Protein AF-A0A6M3IGW9-F1 (afdb_monomer_lite)

Organism: NCBI:txid1070528

Radius of gyration: 28.18 Å; chains: 1; bounding box: 93×29×45 Å

Structure (mmCIF, N/CA/C/O backbone):
data_AF-A0A6M3IGW9-F1
#
_entry.id   AF-A0A6M3IGW9-F1
#
loop_
_atom_site.group_PDB
_atom_site.id
_atom_site.type_symbol
_atom_site.label_atom_id
_atom_site.label_alt_id
_atom_site.label_comp_id
_atom_site.label_asym_id
_atom_site.label_entity_id
_atom_site.label_seq_id
_atom_site.pdbx_PDB_ins_code
_atom_site.Cartn_x
_atom_site.Cartn_y
_atom_site.Cartn_z
_atom_site.occupancy
_atom_site.B_iso_or_equiv
_atom_site.auth_seq_id
_atom_site.auth_comp_id
_atom_site.auth_asym_id
_atom_site.auth_atom_id
_atom_site.pdbx_PDB_model_num
ATOM 1 N N . MET A 1 1 ? 60.033 -10.097 -14.584 1.00 35.91 1 MET A N 1
ATOM 2 C CA . MET A 1 1 ? 59.670 -8.938 -15.423 1.00 35.91 1 MET A CA 1
ATOM 3 C C . MET A 1 1 ? 58.160 -8.929 -15.552 1.00 35.91 1 MET A C 1
ATOM 5 O O . MET A 1 1 ? 57.605 -9.663 -16.356 1.00 35.91 1 MET A O 1
ATOM 9 N N . SER A 1 2 ? 57.515 -8.208 -14.641 1.00 56.91 2 SER A N 1
ATOM 10 C CA . SER A 1 2 ? 56.092 -7.886 -14.703 1.00 56.91 2 SER A CA 1
ATOM 11 C C . SER A 1 2 ? 55.989 -6.598 -15.496 1.00 56.91 2 SER A C 1
ATOM 13 O O . SER A 1 2 ? 56.664 -5.658 -15.104 1.00 56.91 2 SER A O 1
ATOM 15 N N . GLU A 1 3 ? 55.211 -6.581 -16.579 1.00 50.94 3 GLU A N 1
ATOM 16 C CA . GLU A 1 3 ? 54.426 -5.417 -17.020 1.00 50.94 3 GLU A CA 1
ATOM 17 C C . GLU A 1 3 ? 53.831 -5.659 -18.409 1.00 50.94 3 GLU A C 1
ATOM 19 O O . GLU A 1 3 ? 54.498 -5.542 -19.437 1.00 50.94 3 GLU A O 1
ATOM 24 N N . ARG A 1 4 ? 52.531 -5.967 -18.422 1.00 44.16 4 ARG A N 1
ATOM 25 C CA . ARG A 1 4 ? 51.583 -5.445 -19.413 1.00 44.16 4 ARG A CA 1
ATOM 26 C C . ARG A 1 4 ? 50.155 -5.696 -18.924 1.00 44.16 4 ARG A C 1
ATOM 28 O O . ARG A 1 4 ? 49.576 -6.747 -19.159 1.00 44.16 4 ARG A O 1
ATOM 35 N N . LEU A 1 5 ? 49.589 -4.714 -18.227 1.00 49.12 5 LEU A N 1
ATOM 36 C CA . LEU A 1 5 ? 48.144 -4.597 -18.014 1.00 49.12 5 LEU A CA 1
ATOM 37 C C . LEU A 1 5 ? 47.672 -3.351 -18.762 1.00 49.12 5 LEU A C 1
ATOM 39 O O . LEU A 1 5 ? 47.386 -2.313 -18.172 1.00 49.12 5 LEU A O 1
ATOM 43 N N . THR A 1 6 ? 47.667 -3.425 -20.091 1.00 46.09 6 THR A N 1
ATOM 44 C CA . THR A 1 6 ? 47.169 -2.329 -20.923 1.00 46.09 6 THR A CA 1
ATOM 45 C C . THR A 1 6 ? 45.664 -2.465 -21.105 1.00 46.09 6 THR A C 1
ATOM 47 O O . THR A 1 6 ? 45.191 -3.319 -21.846 1.00 46.09 6 THR A O 1
ATOM 50 N N . CYS A 1 7 ? 44.917 -1.575 -20.456 1.00 55.62 7 CYS A N 1
ATOM 51 C CA . CYS A 1 7 ? 43.583 -1.168 -20.886 1.00 55.62 7 CYS A CA 1
ATOM 52 C C . CYS A 1 7 ? 43.766 -0.010 -21.882 1.00 55.62 7 CYS A C 1
ATOM 54 O O . CYS A 1 7 ? 43.751 1.147 -21.470 1.00 55.62 7 CYS A O 1
ATOM 56 N N . GLY A 1 8 ? 44.040 -0.320 -23.155 1.00 51.56 8 GLY A N 1
ATOM 57 C CA . GLY A 1 8 ? 44.177 0.691 -24.217 1.00 51.56 8 GLY A CA 1
ATOM 58 C C . GLY A 1 8 ? 42.816 1.186 -24.697 1.00 51.56 8 GLY A C 1
ATOM 59 O O . GLY A 1 8 ? 42.526 2.367 -24.637 1.00 51.56 8 GLY A O 1
ATOM 60 N N . GLU A 1 9 ? 41.950 0.248 -25.041 1.00 53.75 9 GLU A N 1
ATOM 61 C CA . GLU A 1 9 ? 40.563 0.390 -25.471 1.00 53.75 9 GLU A CA 1
ATOM 62 C C . GLU A 1 9 ? 40.024 -1.031 -25.242 1.00 53.75 9 GLU A C 1
ATOM 64 O O . GLU A 1 9 ? 40.519 -1.962 -25.873 1.00 53.75 9 GLU A O 1
ATOM 69 N N . CYS A 1 10 ? 39.152 -1.283 -24.253 1.00 52.19 10 CYS A N 1
ATOM 70 C CA . CYS A 1 10 ? 38.612 -2.640 -24.039 1.00 52.19 10 CYS A CA 1
ATOM 71 C C . CYS A 1 10 ? 37.738 -2.992 -25.267 1.00 52.19 10 CYS A C 1
ATOM 73 O O . CYS A 1 10 ? 36.551 -2.664 -25.279 1.00 52.19 10 CYS A O 1
ATOM 75 N N . HIS A 1 11 ? 38.336 -3.598 -26.302 1.00 47.09 11 HIS A N 1
ATOM 76 C CA . HIS A 1 11 ? 37.647 -4.187 -27.449 1.00 47.09 11 HIS A CA 1
ATOM 77 C C . HIS A 1 11 ? 36.570 -5.148 -26.934 1.00 47.09 11 HIS A C 1
ATOM 79 O O . HIS A 1 11 ? 36.808 -5.976 -26.057 1.00 47.09 11 HIS A O 1
ATOM 85 N N . ALA A 1 12 ? 35.357 -4.951 -27.433 1.00 48.09 12 ALA A N 1
ATOM 86 C CA . ALA A 1 12 ? 34.111 -5.463 -26.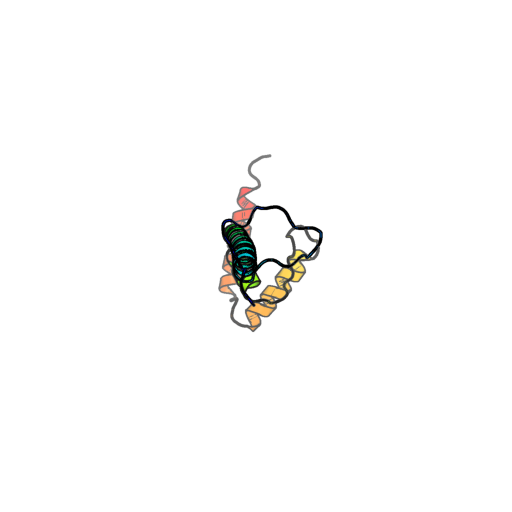888 1.00 48.09 12 ALA A CA 1
ATOM 87 C C . ALA A 1 12 ? 33.812 -6.927 -27.252 1.00 48.09 12 ALA A C 1
ATOM 89 O O . ALA A 1 12 ? 32.660 -7.263 -27.512 1.00 48.09 12 ALA A O 1
ATOM 90 N N . GLU A 1 13 ? 34.802 -7.812 -27.239 1.00 48.50 13 GLU A N 1
ATOM 91 C CA . GLU A 1 13 ? 34.556 -9.240 -27.437 1.00 48.50 13 GLU A CA 1
ATOM 92 C C . GLU A 1 13 ? 35.010 -9.994 -26.195 1.00 48.50 13 GLU A C 1
ATOM 94 O O . GLU A 1 13 ? 36.145 -9.868 -25.738 1.00 48.50 13 GLU A O 1
ATOM 99 N N . ARG A 1 14 ? 34.063 -10.715 -25.583 1.00 50.16 14 ARG A N 1
ATOM 100 C CA . ARG A 1 14 ? 34.353 -11.680 -24.524 1.00 50.16 14 ARG A CA 1
ATOM 101 C C . ARG A 1 14 ? 35.439 -12.607 -25.056 1.00 50.16 14 ARG A C 1
ATOM 103 O O . ARG A 1 14 ? 35.155 -13.431 -25.914 1.00 50.16 14 ARG A O 1
ATOM 110 N N . ASP A 1 15 ? 36.650 -12.485 -24.537 1.00 48.84 15 ASP A N 1
ATOM 111 C CA . ASP A 1 15 ? 37.676 -13.487 -24.771 1.00 48.84 15 ASP A CA 1
ATOM 112 C C . ASP A 1 15 ? 37.200 -14.783 -24.087 1.00 48.84 15 ASP A C 1
ATOM 114 O O . ASP A 1 15 ? 37.211 -14.897 -22.852 1.00 48.84 15 ASP A O 1
ATOM 118 N N . GLU A 1 16 ? 36.674 -15.719 -24.887 1.00 50.34 16 GLU A N 1
ATOM 119 C CA . 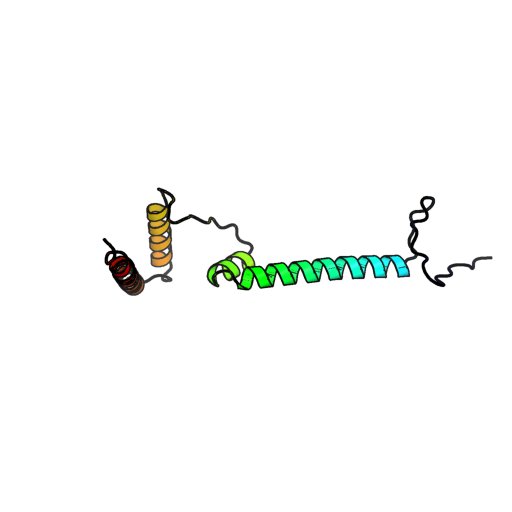GLU A 1 16 ? 36.101 -17.009 -24.463 1.00 50.34 16 GLU A CA 1
ATOM 120 C C . GLU A 1 16 ? 37.082 -17.844 -23.624 1.00 50.34 16 GLU A C 1
ATOM 122 O O . GLU A 1 16 ? 36.671 -18.752 -22.905 1.00 50.34 16 GLU A O 1
ATOM 127 N N . LEU A 1 17 ? 38.375 -17.511 -23.667 1.00 48.88 17 LEU A N 1
ATOM 128 C CA . LEU A 1 17 ? 39.447 -18.277 -23.046 1.00 48.88 17 LEU A CA 1
ATOM 129 C C . LEU A 1 17 ? 39.793 -17.883 -21.604 1.00 48.88 17 LEU A C 1
ATOM 131 O O . LEU A 1 17 ? 40.406 -18.694 -20.912 1.00 48.88 17 LEU A O 1
ATOM 135 N N . THR A 1 18 ? 39.426 -16.691 -21.108 1.00 55.28 18 THR A N 1
ATOM 136 C CA . THR A 1 18 ? 39.828 -16.280 -19.740 1.00 55.28 18 THR A CA 1
ATOM 137 C C . THR A 1 18 ? 38.740 -15.660 -18.870 1.00 55.28 18 THR A C 1
ATOM 139 O O . THR A 1 18 ? 38.912 -15.636 -17.651 1.00 55.28 18 THR A O 1
ATOM 142 N N . GLY A 1 19 ? 37.624 -15.169 -19.426 1.00 51.59 19 GLY A N 1
ATOM 143 C CA . GLY A 1 19 ? 36.490 -14.644 -18.641 1.00 51.59 19 GLY A CA 1
ATOM 144 C C . GLY A 1 19 ? 36.824 -13.513 -17.646 1.00 51.59 19 GLY A C 1
ATOM 145 O O . GLY A 1 19 ? 35.981 -13.119 -16.836 1.00 51.59 19 GLY A O 1
ATOM 146 N N . LEU A 1 20 ? 38.046 -12.975 -17.673 1.00 53.44 20 LEU A N 1
ATOM 147 C CA . LEU A 1 20 ? 38.575 -12.051 -16.677 1.00 53.44 20 LEU A CA 1
ATOM 148 C C . LEU A 1 20 ? 38.625 -10.640 -17.261 1.00 53.44 20 LEU A C 1
ATOM 150 O O . LEU A 1 20 ? 39.622 -10.196 -17.821 1.00 53.44 20 LEU A O 1
ATOM 154 N N . LEU A 1 21 ? 37.528 -9.902 -17.074 1.00 55.16 21 LEU A N 1
ATOM 155 C CA . LEU A 1 21 ? 37.522 -8.449 -17.240 1.00 55.16 21 LEU A CA 1
ATOM 156 C C . LEU A 1 21 ? 38.576 -7.827 -16.313 1.00 55.16 21 LEU A C 1
ATOM 158 O O . LEU A 1 21 ? 38.591 -8.122 -15.112 1.00 55.16 21 LEU A O 1
ATOM 162 N N . CYS A 1 22 ? 39.406 -6.919 -16.841 1.00 66.75 22 CYS A N 1
ATOM 163 C CA . CYS A 1 22 ? 40.292 -6.111 -16.001 1.00 66.75 22 CYS A CA 1
ATOM 164 C C . CYS A 1 22 ? 39.449 -5.356 -14.954 1.00 66.75 22 CYS A C 1
ATOM 166 O O . CYS A 1 22 ? 38.312 -4.968 -15.242 1.00 66.75 22 CYS A O 1
ATOM 168 N N . TYR A 1 23 ? 39.986 -5.137 -13.748 1.00 59.22 23 TYR A N 1
ATOM 169 C CA . TYR A 1 23 ? 39.258 -4.525 -12.622 1.00 59.22 23 TYR A CA 1
ATOM 170 C C . TYR A 1 23 ? 38.504 -3.244 -13.024 1.00 59.22 23 TYR A C 1
ATOM 172 O O . TYR A 1 23 ? 37.343 -3.062 -12.674 1.00 59.22 23 TYR A O 1
ATOM 180 N N . ARG A 1 24 ? 39.125 -2.409 -13.865 1.00 58.69 24 ARG A N 1
ATOM 181 C CA . ARG A 1 24 ? 38.563 -1.144 -14.355 1.00 58.69 24 ARG A CA 1
ATOM 182 C C . ARG A 1 24 ? 37.401 -1.334 -15.344 1.00 58.69 24 ARG A C 1
ATOM 184 O O . ARG A 1 24 ? 36.430 -0.586 -15.276 1.00 58.69 24 ARG A O 1
ATOM 191 N N . CYS A 1 25 ? 37.457 -2.345 -16.219 1.00 64.38 25 CYS A N 1
ATOM 192 C CA . CYS A 1 25 ? 36.339 -2.702 -17.099 1.00 64.38 25 CYS A CA 1
ATOM 193 C C . CYS A 1 25 ? 35.219 -3.386 -16.276 1.00 64.38 25 CYS A C 1
ATOM 195 O O . CYS A 1 25 ? 34.064 -2.999 -16.417 1.00 64.38 25 CYS A O 1
ATOM 197 N N . ARG A 1 26 ? 35.533 -4.266 -15.308 1.00 66.56 26 ARG A N 1
ATOM 198 C CA . ARG A 1 26 ? 34.548 -4.872 -14.382 1.00 66.56 26 ARG A CA 1
ATOM 199 C C . ARG A 1 26 ? 33.746 -3.831 -13.593 1.00 66.56 26 ARG A C 1
ATOM 201 O O . ARG A 1 26 ? 32.524 -3.921 -13.576 1.00 66.56 26 ARG A O 1
ATOM 208 N N . SER A 1 27 ? 34.400 -2.836 -12.994 1.00 67.19 27 SER A N 1
ATOM 209 C CA . SER A 1 27 ? 33.701 -1.770 -12.263 1.00 67.19 27 SER A CA 1
ATOM 210 C C . SER A 1 27 ? 32.766 -0.965 -13.166 1.00 67.19 27 SER A C 1
ATOM 212 O O . SER A 1 27 ? 31.661 -0.639 -12.752 1.00 67.19 27 SER A O 1
ATOM 214 N N . ARG A 1 28 ? 33.162 -0.708 -14.420 1.00 69.62 28 ARG A N 1
ATOM 215 C CA . ARG A 1 28 ? 32.323 0.000 -15.399 1.00 69.62 28 ARG A CA 1
ATOM 216 C C . ARG A 1 28 ? 31.095 -0.811 -15.821 1.00 69.62 28 ARG A C 1
ATOM 218 O O . ARG A 1 28 ? 30.021 -0.245 -15.991 1.00 69.62 28 ARG A O 1
ATOM 225 N N . TRP A 1 29 ? 31.247 -2.128 -15.980 1.00 68.50 29 TRP A N 1
ATOM 226 C CA . TRP A 1 29 ? 30.131 -3.041 -16.249 1.00 68.50 29 TRP A CA 1
ATOM 227 C C . TRP A 1 29 ? 29.159 -3.100 -15.066 1.00 68.50 29 TRP A C 1
ATOM 229 O O . TRP A 1 29 ? 27.960 -2.944 -15.267 1.00 68.50 29 TRP A O 1
ATOM 239 N N . GLN A 1 30 ? 29.676 -3.225 -13.841 1.00 74.44 30 GLN A N 1
ATOM 240 C CA . GLN A 1 30 ? 28.858 -3.207 -12.624 1.00 74.44 30 GLN A CA 1
ATOM 241 C C . GLN A 1 30 ? 28.128 -1.875 -12.436 1.00 74.44 30 GLN A C 1
ATOM 243 O O . GLN A 1 30 ? 26.967 -1.855 -12.048 1.00 74.44 30 GLN A O 1
ATOM 248 N N . GLU A 1 31 ? 28.784 -0.755 -12.731 1.00 79.75 31 GLU A N 1
ATOM 249 C CA . GLU A 1 31 ? 28.167 0.568 -12.660 1.00 79.75 31 GLU A CA 1
ATOM 250 C C . GLU A 1 31 ? 27.052 0.730 -13.701 1.00 79.75 31 GLU A C 1
ATOM 252 O O . GLU A 1 31 ? 25.987 1.253 -13.379 1.00 79.75 31 GLU A O 1
ATOM 257 N N . LYS A 1 32 ? 27.256 0.231 -14.927 1.00 78.31 32 LYS A N 1
ATOM 258 C CA . LYS A 1 32 ? 26.225 0.231 -15.971 1.00 78.31 32 LYS A CA 1
ATOM 259 C C . LYS A 1 32 ? 25.009 -0.605 -15.562 1.00 78.31 32 LYS A C 1
ATOM 261 O O . LYS A 1 32 ? 23.897 -0.094 -15.612 1.00 78.31 32 LYS A O 1
ATOM 266 N N . GLU A 1 33 ? 25.227 -1.830 -15.092 1.00 83.31 33 GLU A N 1
ATOM 267 C CA . GLU A 1 33 ? 24.168 -2.731 -14.615 1.00 83.31 33 GLU A CA 1
ATOM 268 C C . GLU A 1 33 ? 23.403 -2.125 -13.424 1.00 83.31 33 GLU A C 1
ATOM 270 O O . GLU A 1 33 ? 22.173 -2.109 -13.393 1.00 83.31 33 GLU A O 1
ATOM 275 N N . MET A 1 34 ? 24.119 -1.518 -12.473 1.00 78.25 34 MET A N 1
ATOM 276 C CA . MET A 1 34 ? 23.513 -0.808 -11.345 1.00 78.25 34 MET A CA 1
ATOM 277 C C . MET A 1 34 ? 22.705 0.420 -11.775 1.00 78.25 34 MET A C 1
ATOM 279 O O . MET A 1 34 ? 21.679 0.718 -11.163 1.00 78.25 34 MET A O 1
ATOM 283 N N . ASN A 1 35 ? 23.152 1.146 -12.798 1.00 88.06 35 ASN A N 1
ATOM 284 C CA . ASN A 1 35 ? 22.428 2.296 -13.332 1.00 88.06 35 ASN A CA 1
ATOM 285 C C . ASN A 1 35 ? 21.170 1.870 -14.099 1.00 88.06 35 ASN A C 1
ATOM 287 O O . ASN A 1 35 ? 20.138 2.520 -13.953 1.00 88.06 35 ASN A O 1
ATOM 291 N N . GLU A 1 36 ? 21.223 0.767 -14.848 1.00 90.00 36 GLU A N 1
ATOM 292 C CA . GLU A 1 36 ? 20.056 0.169 -15.507 1.00 90.00 36 GLU A CA 1
ATOM 293 C C . GLU A 1 36 ? 19.013 -0.283 -14.474 1.00 90.00 36 GLU A C 1
ATOM 295 O O . GLU A 1 36 ? 17.845 0.086 -14.577 1.00 90.00 36 GLU A O 1
ATOM 300 N N . LEU A 1 37 ? 19.442 -0.967 -13.408 1.00 87.50 37 LEU A N 1
ATOM 301 C CA . LEU A 1 37 ? 18.565 -1.347 -12.295 1.00 87.50 37 LEU A CA 1
ATOM 302 C C . LEU A 1 37 ? 17.954 -0.132 -11.584 1.00 87.50 37 LEU A C 1
ATOM 304 O O . LEU A 1 37 ? 16.777 -0.147 -11.228 1.00 87.50 37 LEU A O 1
ATOM 308 N N . ARG A 1 38 ? 18.729 0.940 -11.379 1.00 87.56 38 ARG A N 1
ATOM 309 C CA . ARG A 1 38 ? 18.214 2.193 -10.802 1.00 87.56 38 ARG A CA 1
ATOM 310 C C . ARG A 1 38 ? 17.171 2.842 -11.707 1.00 87.56 38 ARG A C 1
ATOM 312 O O . ARG A 1 38 ? 16.143 3.278 -11.201 1.00 87.56 38 ARG A O 1
ATOM 319 N N . ALA A 1 39 ? 17.416 2.889 -13.014 1.00 89.56 39 ALA A N 1
ATOM 320 C CA . ALA A 1 39 ? 16.472 3.440 -13.981 1.00 89.56 39 ALA A CA 1
ATOM 321 C C . ALA A 1 39 ? 15.164 2.635 -14.017 1.00 89.56 39 ALA A C 1
ATOM 323 O O . ALA A 1 39 ? 14.085 3.221 -14.031 1.00 89.56 39 ALA A O 1
ATOM 324 N N . GLU A 1 40 ? 15.255 1.306 -13.951 1.00 88.69 40 GLU A N 1
ATOM 325 C CA . GLU A 1 40 ? 14.093 0.420 -13.873 1.00 88.69 40 GLU A CA 1
ATOM 326 C C . GLU A 1 40 ? 13.279 0.659 -12.593 1.00 88.69 40 GLU A C 1
ATOM 328 O O . GLU A 1 40 ? 12.059 0.804 -12.648 1.00 88.69 40 GLU A O 1
ATOM 333 N N . ILE A 1 41 ? 13.948 0.782 -11.441 1.00 82.06 41 ILE A N 1
ATOM 334 C CA . ILE A 1 41 ? 13.297 1.109 -10.164 1.00 82.06 41 ILE A CA 1
ATOM 335 C C . ILE A 1 41 ? 12.578 2.459 -10.238 1.00 82.06 41 ILE A C 1
ATOM 337 O O . ILE A 1 41 ? 11.453 2.569 -9.754 1.00 82.06 41 ILE A O 1
ATOM 341 N N . GLU A 1 42 ? 13.197 3.485 -10.823 1.00 84.06 42 GLU A N 1
ATOM 342 C CA . GLU A 1 42 ? 12.557 4.797 -10.966 1.00 84.06 42 GLU A CA 1
ATOM 343 C C . GLU A 1 42 ? 11.374 4.762 -11.943 1.00 84.06 42 GLU A C 1
ATOM 345 O O . GLU A 1 42 ? 10.347 5.377 -11.659 1.00 84.06 42 GLU A O 1
ATOM 350 N N . ARG A 1 43 ? 11.444 3.979 -13.031 1.00 85.50 43 ARG A N 1
ATOM 351 C CA . ARG A 1 43 ? 10.294 3.773 -13.927 1.00 85.50 43 ARG A CA 1
ATOM 352 C C . ARG A 1 43 ? 9.129 3.110 -13.192 1.00 85.50 43 ARG A C 1
ATOM 354 O O . ARG A 1 43 ? 8.014 3.619 -13.233 1.00 85.50 43 ARG A O 1
ATOM 361 N N . LEU A 1 44 ? 9.399 2.029 -12.460 1.00 78.69 44 LEU A N 1
ATOM 362 C CA . LEU A 1 44 ? 8.387 1.318 -11.676 1.00 78.69 44 LEU A CA 1
ATOM 363 C C . LEU A 1 44 ? 7.788 2.197 -10.569 1.00 78.69 44 LEU A C 1
ATOM 365 O O . LEU A 1 44 ? 6.597 2.102 -10.288 1.00 78.69 44 LEU A O 1
ATOM 369 N N . LYS A 1 45 ? 8.581 3.081 -9.949 1.00 70.25 45 LYS A N 1
ATOM 370 C CA . LYS A 1 45 ? 8.068 4.079 -8.997 1.00 70.25 45 LYS A CA 1
ATOM 371 C C . LYS A 1 45 ? 7.161 5.105 -9.671 1.00 70.25 45 LYS A C 1
ATOM 373 O O . LYS A 1 45 ? 6.114 5.404 -9.112 1.00 70.25 45 LYS A O 1
ATOM 378 N N . ALA A 1 46 ? 7.531 5.608 -10.848 1.00 73.19 46 ALA A N 1
ATOM 379 C CA . ALA A 1 46 ? 6.706 6.550 -11.603 1.00 73.19 46 ALA A CA 1
ATOM 380 C C . ALA A 1 46 ? 5.382 5.912 -12.062 1.00 73.19 46 ALA A C 1
ATOM 382 O O . ALA A 1 46 ? 4.330 6.540 -11.980 1.00 73.19 46 ALA A O 1
ATOM 383 N N . GLU A 1 47 ? 5.408 4.643 -12.478 1.00 72.44 47 GLU A N 1
ATOM 384 C CA . GLU A 1 47 ? 4.197 3.862 -12.757 1.00 72.44 47 GLU A CA 1
ATOM 385 C C . GLU A 1 47 ? 3.345 3.675 -11.491 1.00 72.44 47 GLU A C 1
ATOM 387 O O . GLU A 1 47 ? 2.120 3.753 -11.549 1.00 72.44 47 GLU A O 1
ATOM 392 N N . LEU A 1 48 ? 3.980 3.489 -10.330 1.00 64.75 48 LEU A N 1
ATOM 393 C CA . LEU A 1 48 ? 3.293 3.383 -9.045 1.00 64.75 48 LEU A CA 1
ATOM 394 C C . LEU A 1 48 ? 2.694 4.727 -8.592 1.00 64.75 48 LEU A C 1
ATOM 396 O O . LEU A 1 48 ? 1.665 4.718 -7.924 1.00 64.75 48 LEU A O 1
ATOM 400 N N . ASP A 1 49 ? 3.292 5.865 -8.960 1.00 60.22 49 ASP A N 1
ATOM 401 C CA . ASP A 1 49 ? 2.764 7.210 -8.679 1.00 60.22 49 ASP A CA 1
ATOM 402 C C . ASP A 1 49 ? 1.455 7.502 -9.440 1.00 60.22 49 ASP A C 1
ATOM 404 O O . ASP A 1 49 ? 0.649 8.320 -8.995 1.00 60.22 49 ASP A O 1
ATOM 408 N N . LEU A 1 50 ? 1.189 6.779 -10.536 1.00 65.88 50 LEU A N 1
ATOM 409 C CA . LEU A 1 50 ? -0.111 6.778 -11.224 1.00 65.88 50 LEU A CA 1
ATOM 410 C C . LEU A 1 50 ? -1.183 5.972 -10.468 1.00 65.88 50 LEU A C 1
ATOM 412 O O . LEU A 1 50 ? -2.367 6.034 -10.805 1.00 65.88 50 LEU A O 1
ATOM 416 N N . VAL A 1 51 ? -0.790 5.211 -9.445 1.00 62.00 51 VAL A N 1
ATOM 417 C CA . VAL A 1 51 ? -1.686 4.406 -8.615 1.00 62.00 51 VAL A CA 1
ATOM 418 C C . VAL A 1 51 ? -2.119 5.223 -7.398 1.00 62.00 51 VAL A C 1
ATOM 420 O O . VAL A 1 51 ? -1.344 5.980 -6.818 1.00 62.00 51 VAL A O 1
ATOM 423 N N . HIS A 1 52 ? -3.380 5.061 -6.987 1.00 66.81 52 HIS A N 1
ATOM 424 C CA . HIS A 1 52 ? -3.994 5.777 -5.866 1.00 66.81 52 HIS A CA 1
ATOM 425 C C . HIS A 1 52 ? -3.028 5.943 -4.659 1.00 66.81 52 HIS A C 1
ATOM 427 O O . HIS A 1 52 ? -2.468 4.939 -4.205 1.00 66.81 52 HIS A O 1
ATOM 433 N N . PRO A 1 53 ? -2.875 7.147 -4.056 1.00 69.44 53 PRO A N 1
ATOM 434 C CA . PRO A 1 53 ? -1.859 7.453 -3.030 1.00 69.44 53 PRO A CA 1
ATOM 435 C C . PRO A 1 53 ? -1.783 6.474 -1.848 1.00 69.44 53 PRO A C 1
ATOM 437 O O . PRO A 1 53 ? -0.730 6.261 -1.238 1.00 69.44 53 PRO A O 1
ATOM 440 N N . ARG A 1 54 ? -2.913 5.839 -1.518 1.00 69.94 54 ARG A N 1
ATOM 441 C CA . ARG A 1 54 ? -2.997 4.801 -0.480 1.00 69.94 54 ARG A CA 1
ATOM 442 C C . ARG A 1 54 ? -2.200 3.538 -0.842 1.00 69.94 54 ARG A C 1
ATOM 444 O O . ARG A 1 54 ? -1.575 2.964 0.043 1.00 69.94 54 ARG A O 1
ATOM 451 N N . VAL A 1 55 ? -2.163 3.137 -2.113 1.00 71.38 55 VAL A N 1
ATOM 452 C CA . VAL A 1 55 ? -1.419 1.959 -2.595 1.00 71.38 55 VAL A CA 1
ATOM 453 C C . VAL A 1 55 ? 0.086 2.196 -2.504 1.00 71.38 55 VAL A C 1
ATOM 455 O O . VAL A 1 55 ? 0.804 1.353 -1.974 1.00 71.38 55 VAL A O 1
ATOM 458 N N . LEU A 1 56 ? 0.555 3.384 -2.894 1.00 72.81 56 LEU A N 1
ATOM 459 C CA . LEU A 1 56 ? 1.950 3.808 -2.723 1.00 72.81 56 LEU A CA 1
ATOM 460 C C . LEU A 1 56 ? 2.406 3.736 -1.263 1.00 72.81 56 LEU A C 1
ATOM 462 O O . LEU A 1 56 ? 3.482 3.219 -0.957 1.00 72.81 56 LEU A O 1
ATOM 466 N N . LYS A 1 57 ? 1.578 4.241 -0.342 1.00 76.19 57 LYS A N 1
ATOM 467 C CA . LYS A 1 57 ? 1.863 4.206 1.099 1.00 76.19 57 LYS A CA 1
ATOM 468 C C . LYS A 1 57 ? 1.947 2.770 1.625 1.00 76.19 57 LYS A C 1
ATOM 470 O O . LYS A 1 57 ? 2.813 2.474 2.447 1.00 76.19 57 LYS A O 1
ATOM 475 N N . LEU A 1 58 ? 1.080 1.880 1.138 1.00 75.25 58 LEU A N 1
ATOM 476 C CA . LEU A 1 58 ? 1.099 0.460 1.493 1.00 75.25 58 LEU A CA 1
ATOM 477 C C . LEU A 1 58 ? 2.339 -0.248 0.936 1.00 75.25 58 LEU A C 1
ATOM 479 O O . LEU A 1 58 ? 3.026 -0.926 1.699 1.00 75.25 58 LEU A O 1
ATOM 483 N N . ALA A 1 59 ? 2.689 -0.023 -0.332 1.00 74.38 59 ALA A N 1
ATOM 484 C CA . ALA A 1 59 ? 3.884 -0.591 -0.954 1.00 74.38 59 ALA A CA 1
ATOM 485 C C . ALA A 1 59 ? 5.170 -0.169 -0.219 1.00 74.38 59 ALA A C 1
ATOM 487 O O . ALA A 1 59 ? 5.999 -1.013 0.119 1.00 74.38 59 ALA A O 1
ATOM 488 N N . LYS A 1 60 ? 5.295 1.119 0.136 1.00 78.62 60 LYS A N 1
ATOM 489 C CA . LYS A 1 60 ? 6.432 1.649 0.915 1.00 78.62 60 LYS A CA 1
ATOM 490 C C . LYS A 1 60 ? 6.538 1.056 2.323 1.00 78.62 60 LYS A C 1
ATOM 492 O O . LYS A 1 60 ? 7.618 1.070 2.902 1.00 78.62 60 LYS A O 1
ATOM 497 N N . SER A 1 61 ? 5.444 0.538 2.886 1.00 82.00 61 SER A N 1
ATOM 498 C CA . SER A 1 61 ? 5.448 -0.024 4.242 1.00 82.00 61 SER A CA 1
ATOM 499 C C . SER A 1 61 ? 6.138 -1.390 4.350 1.00 82.00 61 SER A C 1
ATOM 501 O O . SER A 1 61 ? 6.403 -1.839 5.464 1.00 82.00 61 SER A O 1
ATOM 503 N N . GLY A 1 62 ? 6.388 -2.072 3.222 1.00 80.81 62 GLY A N 1
ATOM 504 C CA . GLY A 1 62 ? 6.972 -3.419 3.190 1.00 80.81 62 GLY A CA 1
ATOM 505 C C . GLY A 1 62 ? 6.086 -4.509 3.809 1.00 80.81 62 GLY A C 1
ATOM 506 O O . GLY A 1 62 ? 6.523 -5.646 3.977 1.00 80.81 62 GLY A O 1
ATOM 507 N N . LYS A 1 63 ? 4.842 -4.182 4.175 1.00 80.75 63 LYS A N 1
ATOM 508 C CA . LYS A 1 63 ? 3.885 -5.130 4.747 1.00 80.75 63 LYS A CA 1
ATOM 509 C C . LYS A 1 63 ? 3.168 -5.885 3.636 1.00 80.75 63 LYS A C 1
ATOM 511 O O . LYS A 1 63 ? 2.868 -5.326 2.584 1.00 80.75 63 LYS A O 1
ATOM 516 N N . ARG A 1 64 ? 2.823 -7.146 3.901 1.00 80.75 64 ARG A N 1
ATOM 517 C CA . ARG A 1 64 ? 1.890 -7.893 3.048 1.00 80.75 64 ARG A CA 1
ATOM 518 C C . ARG A 1 64 ? 0.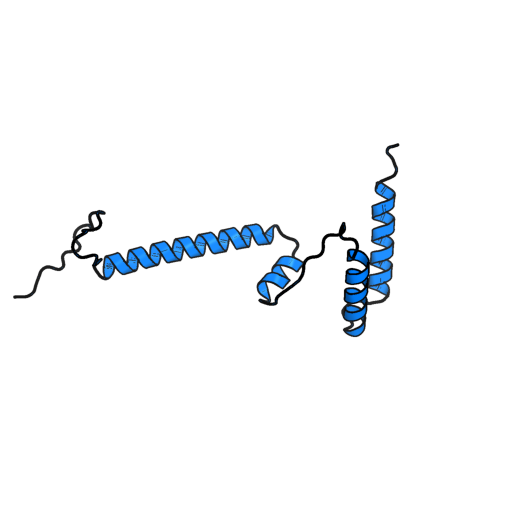498 -7.280 3.185 1.00 80.75 64 ARG A C 1
ATOM 520 O O . ARG A 1 64 ? 0.048 -7.041 4.304 1.00 80.75 64 ARG A O 1
ATOM 527 N N . PHE A 1 65 ? -0.171 -7.051 2.063 1.00 78.94 65 PHE A N 1
ATOM 528 C CA . PHE A 1 65 ? -1.547 -6.567 2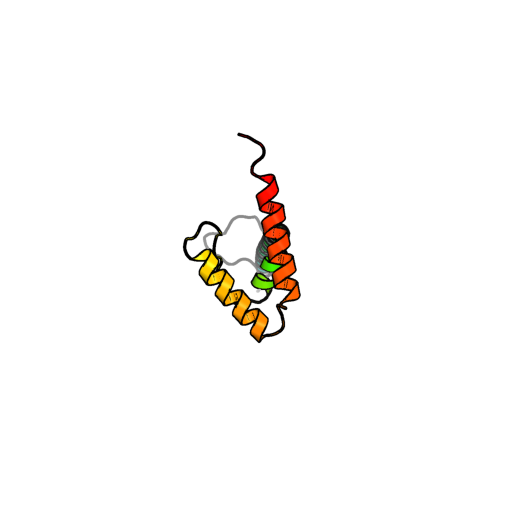.009 1.00 78.94 65 PHE A CA 1
ATOM 529 C C . PHE A 1 65 ? -2.358 -7.416 1.029 1.00 78.94 65 PHE A C 1
ATOM 531 O O . PHE A 1 65 ? -1.796 -8.080 0.160 1.00 78.94 65 PHE A O 1
ATOM 538 N N . ILE A 1 66 ? -3.677 -7.408 1.204 1.00 80.56 66 ILE A N 1
ATOM 539 C CA . ILE A 1 66 ? -4.633 -8.089 0.329 1.00 80.56 66 ILE A CA 1
ATOM 540 C C . ILE A 1 66 ? -5.399 -7.010 -0.433 1.00 80.56 66 ILE A C 1
ATOM 542 O O . ILE A 1 66 ? -5.774 -5.991 0.149 1.00 80.56 66 ILE A O 1
ATOM 546 N N . VAL A 1 67 ? -5.616 -7.236 -1.726 1.00 82.31 67 VAL A N 1
ATOM 547 C CA . VAL A 1 67 ? -6.479 -6.408 -2.573 1.00 82.31 67 VAL A CA 1
ATOM 548 C C . VAL A 1 67 ? -7.741 -7.207 -2.857 1.00 82.31 67 VAL A C 1
ATOM 550 O O . VAL A 1 67 ? -7.652 -8.373 -3.232 1.00 82.31 67 VAL A O 1
ATOM 553 N N . ILE A 1 68 ? -8.901 -6.590 -2.647 1.00 84.56 68 ILE A N 1
ATOM 554 C CA . ILE A 1 68 ? -10.207 -7.205 -2.892 1.00 84.56 68 ILE A CA 1
ATOM 555 C C . ILE A 1 68 ? -10.937 -6.321 -3.896 1.00 84.56 68 ILE A C 1
ATOM 557 O O . ILE A 1 68 ? -11.100 -5.126 -3.651 1.00 84.56 68 ILE A O 1
ATOM 561 N N . GLY A 1 69 ? -11.331 -6.899 -5.029 1.00 85.31 69 GLY A N 1
ATOM 562 C CA . GLY A 1 69 ? -12.124 -6.200 -6.036 1.00 85.31 69 GLY A CA 1
ATOM 563 C C . GLY A 1 69 ? -13.571 -6.018 -5.579 1.00 85.31 69 GLY A C 1
ATOM 564 O O . GLY A 1 69 ? -14.115 -6.872 -4.888 1.00 85.31 69 GLY A O 1
ATOM 565 N N . GLU A 1 70 ? -14.217 -4.929 -5.993 1.00 83.75 70 GLU A N 1
ATOM 566 C CA . GLU A 1 70 ? -15.608 -4.624 -5.607 1.00 83.75 70 GLU A CA 1
ATOM 567 C C . GLU A 1 70 ? -16.631 -5.655 -6.111 1.00 83.75 70 GLU A C 1
ATOM 569 O O . GLU A 1 70 ? -17.696 -5.818 -5.523 1.00 83.75 70 GLU A O 1
ATOM 574 N N . HIS A 1 71 ? -16.297 -6.373 -7.185 1.00 86.94 71 HIS A N 1
ATOM 575 C CA . HIS A 1 71 ? -17.131 -7.418 -7.781 1.00 86.94 71 HIS A CA 1
ATOM 576 C C . HIS A 1 71 ? -17.037 -8.767 -7.052 1.00 86.94 71 HIS A C 1
ATOM 578 O O . HIS A 1 71 ? -17.781 -9.693 -7.372 1.00 86.94 71 HIS A O 1
ATOM 584 N N . GLU A 1 72 ? -16.120 -8.905 -6.094 1.00 89.25 72 GLU A N 1
ATOM 585 C CA . GLU A 1 72 ? -15.965 -10.136 -5.330 1.00 89.25 72 GLU A CA 1
ATOM 586 C C . GLU A 1 72 ? -17.134 -10.308 -4.346 1.00 89.25 72 GLU A C 1
ATOM 588 O O . GLU A 1 72 ? -17.498 -9.362 -3.641 1.00 89.25 72 GLU A O 1
ATOM 593 N N . PRO A 1 73 ? -17.703 -11.520 -4.203 1.00 90.62 73 PRO A N 1
ATOM 594 C CA . PRO A 1 73 ? -18.890 -11.740 -3.372 1.00 90.62 73 PRO A CA 1
ATOM 595 C C . PRO A 1 73 ? -18.650 -11.450 -1.881 1.00 90.62 73 PRO A C 1
ATOM 597 O O . PRO A 1 73 ? -19.588 -11.194 -1.130 1.00 90.62 73 PRO A O 1
ATOM 600 N N . TYR A 1 74 ? -17.391 -11.467 -1.440 1.00 89.50 74 TYR A N 1
ATOM 601 C CA . TYR A 1 74 ? -16.977 -11.179 -0.066 1.00 89.50 74 TYR A CA 1
ATOM 602 C C . TYR A 1 74 ? -16.505 -9.731 0.145 1.00 89.50 74 TYR A C 1
ATOM 604 O O . TYR A 1 74 ? -16.098 -9.390 1.259 1.00 89.50 74 TYR A O 1
ATOM 612 N N . PHE A 1 75 ? -16.576 -8.865 -0.874 1.00 89.50 75 PHE A N 1
ATOM 613 C CA . PHE A 1 75 ? -16.124 -7.474 -0.785 1.00 89.50 75 PHE A CA 1
ATOM 614 C C . PHE A 1 75 ? -16.774 -6.727 0.384 1.00 89.50 75 PHE A C 1
ATOM 616 O O . PHE A 1 75 ? -16.075 -6.186 1.239 1.00 89.50 75 PHE A O 1
ATOM 623 N N . MET A 1 76 ? -18.106 -6.767 0.484 1.00 88.56 76 MET A N 1
ATOM 624 C CA . MET A 1 76 ? -18.836 -6.047 1.536 1.00 88.56 76 MET A CA 1
ATOM 625 C C . MET A 1 76 ? -18.521 -6.569 2.941 1.00 88.56 76 MET A C 1
ATOM 627 O O . MET A 1 76 ? -18.433 -5.782 3.883 1.00 88.56 76 MET A O 1
ATOM 631 N N . ALA A 1 77 ? -18.304 -7.878 3.087 1.00 89.81 77 ALA A N 1
ATOM 632 C CA . ALA A 1 77 ? -17.913 -8.468 4.363 1.00 89.81 77 ALA A CA 1
ATOM 633 C C . ALA A 1 77 ? -16.512 -7.998 4.783 1.00 89.81 77 ALA A C 1
ATOM 635 O O . ALA A 1 77 ? -16.309 -7.582 5.924 1.00 89.81 77 ALA A O 1
ATOM 636 N N . ALA A 1 78 ? -15.551 -8.010 3.855 1.00 88.56 78 ALA A N 1
ATOM 637 C CA . ALA A 1 78 ? -14.203 -7.515 4.110 1.00 88.56 78 ALA A CA 1
ATOM 638 C C . ALA A 1 78 ? -14.184 -6.013 4.414 1.00 88.56 78 ALA A C 1
ATOM 640 O O . ALA A 1 78 ? -13.515 -5.585 5.354 1.00 88.56 78 ALA A O 1
ATOM 641 N N . TYR A 1 79 ? -14.965 -5.227 3.672 1.00 88.75 79 TYR A N 1
ATOM 642 C CA . TYR A 1 79 ? -15.138 -3.801 3.915 1.00 88.75 79 TYR A CA 1
ATOM 643 C C . TYR A 1 79 ? -15.644 -3.527 5.336 1.00 88.75 79 TYR A C 1
ATOM 645 O O . TYR A 1 79 ? -15.043 -2.727 6.053 1.00 88.75 79 TYR A O 1
ATOM 653 N N . ALA A 1 80 ? -16.693 -4.231 5.773 1.00 87.81 80 ALA A N 1
ATOM 654 C CA . ALA A 1 80 ? -17.240 -4.085 7.120 1.00 87.81 80 ALA A CA 1
ATOM 655 C C . ALA A 1 80 ? -16.194 -4.402 8.202 1.00 87.81 80 ALA A C 1
ATOM 657 O O . ALA A 1 80 ? -15.991 -3.604 9.113 1.00 87.81 80 ALA A O 1
ATOM 658 N N . MET A 1 81 ? -15.454 -5.507 8.052 1.00 90.81 81 MET A N 1
ATOM 659 C CA . MET A 1 81 ? -14.392 -5.885 8.994 1.00 90.81 81 MET A CA 1
ATOM 660 C C . MET A 1 81 ? -13.282 -4.829 9.095 1.00 90.81 81 MET A C 1
ATOM 662 O O . MET A 1 81 ? -12.794 -4.550 10.191 1.00 90.81 81 MET A O 1
ATOM 666 N N . ILE A 1 82 ? -12.882 -4.233 7.967 1.00 89.38 82 ILE A N 1
ATOM 667 C CA . ILE A 1 82 ? -11.878 -3.161 7.943 1.00 89.38 82 ILE A CA 1
ATOM 668 C C . ILE A 1 82 ? -12.394 -1.932 8.699 1.00 89.38 82 ILE A C 1
ATOM 670 O O . ILE A 1 82 ? -11.670 -1.394 9.536 1.00 89.38 82 ILE A O 1
ATOM 674 N N . ARG A 1 83 ? -13.644 -1.515 8.457 1.00 89.81 83 ARG A N 1
ATOM 675 C CA . ARG A 1 83 ? -14.230 -0.333 9.110 1.00 89.81 83 ARG A CA 1
ATOM 676 C C . ARG A 1 83 ? -14.421 -0.520 10.604 1.00 89.81 83 ARG A C 1
ATOM 678 O O . ARG A 1 83 ? -14.055 0.371 11.364 1.00 89.81 83 ARG A O 1
ATOM 685 N N . ASP A 1 84 ? -14.875 -1.690 11.039 1.00 90.06 84 ASP A N 1
ATOM 686 C CA . ASP A 1 84 ? -14.973 -2.013 12.464 1.00 90.06 84 ASP A CA 1
ATOM 687 C C . ASP A 1 84 ? -13.611 -1.915 13.164 1.00 90.06 84 ASP A C 1
ATOM 689 O O . ASP A 1 84 ? -13.510 -1.447 14.300 1.00 90.06 84 ASP A O 1
ATOM 693 N N . GLN A 1 85 ? -12.544 -2.354 12.493 1.00 90.25 85 GLN A N 1
ATOM 694 C CA . GLN A 1 85 ? -11.193 -2.274 13.032 1.00 90.25 85 GLN A CA 1
ATOM 695 C C . GLN A 1 85 ? -10.665 -0.833 13.068 1.00 90.25 85 GLN A C 1
ATOM 697 O O . GLN A 1 85 ? -10.054 -0.444 14.064 1.00 90.25 85 GLN A O 1
ATOM 702 N N . GLU A 1 86 ? -10.896 -0.039 12.022 1.00 89.62 86 GLU A N 1
ATOM 703 C CA . GLU A 1 86 ? -10.499 1.374 11.982 1.00 89.62 86 GLU A CA 1
ATOM 704 C C . GLU A 1 86 ? -11.274 2.208 13.022 1.00 89.62 86 GLU A C 1
ATOM 706 O O . GLU A 1 86 ? -10.675 3.057 13.683 1.00 89.62 86 GLU A O 1
ATOM 711 N N . MET A 1 87 ? -12.553 1.898 13.277 1.00 88.50 87 MET A N 1
ATOM 712 C CA . MET A 1 87 ? -13.324 2.515 14.368 1.00 88.50 87 MET A CA 1
ATOM 713 C C . MET A 1 87 ? -12.724 2.215 15.739 1.00 88.50 87 MET A C 1
ATOM 715 O O . MET A 1 87 ? -12.529 3.119 16.548 1.00 88.50 87 MET A O 1
ATOM 719 N N . LYS A 1 88 ? -12.348 0.955 15.998 1.00 91.19 88 LYS A N 1
ATOM 720 C CA . LYS A 1 88 ? -11.662 0.574 17.247 1.00 91.19 88 LYS A CA 1
ATOM 721 C C . LYS A 1 88 ? -10.315 1.280 17.421 1.00 91.19 88 LYS A C 1
ATOM 723 O O . LYS A 1 88 ? -9.873 1.469 18.550 1.00 91.19 88 LYS A O 1
ATOM 728 N N . GLN A 1 89 ? -9.654 1.636 16.320 1.00 91.06 89 GLN A N 1
ATOM 729 C CA . GLN A 1 89 ? -8.384 2.367 16.316 1.00 91.06 89 GLN A CA 1
ATOM 730 C C . GLN A 1 89 ? -8.562 3.892 16.358 1.00 91.06 89 GLN A C 1
ATOM 732 O O . GLN A 1 89 ? -7.570 4.600 16.521 1.00 91.06 89 GLN A O 1
ATOM 737 N N . GLY A 1 90 ? -9.793 4.398 16.222 1.00 88.81 90 GLY A N 1
ATOM 738 C CA . GLY A 1 90 ? -10.092 5.830 16.157 1.00 88.81 90 GLY A CA 1
ATOM 739 C C . GLY A 1 90 ? -9.636 6.505 14.859 1.00 88.81 90 GLY A C 1
ATOM 740 O O . GLY A 1 90 ? -9.539 7.726 14.813 1.00 88.81 90 GLY A O 1
ATOM 741 N N . THR A 1 91 ? -9.319 5.732 13.817 1.00 86.31 91 THR A N 1
ATOM 742 C CA . THR A 1 91 ? -8.951 6.240 12.484 1.00 86.31 91 THR A CA 1
ATOM 743 C C . THR A 1 91 ? -10.141 6.343 11.530 1.00 86.31 91 THR A C 1
ATOM 745 O O . THR A 1 91 ? -9.967 6.831 10.415 1.00 86.31 91 THR A O 1
ATOM 748 N N . TRP A 1 92 ? -11.316 5.875 11.956 1.00 87.69 92 TRP A N 1
ATOM 749 C CA . TRP A 1 92 ? -12.596 6.030 11.271 1.00 87.69 92 TRP A CA 1
ATOM 750 C C . TRP A 1 92 ? -13.661 6.415 12.296 1.00 87.69 92 TRP A C 1
ATOM 752 O O . TRP A 1 92 ? -13.840 5.692 13.279 1.00 87.69 92 TRP A O 1
ATOM 762 N N . THR A 1 93 ? -14.342 7.539 12.096 1.00 87.12 93 THR A N 1
ATOM 763 C CA . THR A 1 93 ? -15.405 8.002 12.996 1.00 87.12 93 THR A CA 1
ATOM 764 C C . THR A 1 93 ? -16.799 7.695 12.447 1.00 87.12 93 THR A C 1
ATOM 766 O O . THR A 1 93 ? -16.970 7.226 11.317 1.00 87.12 93 THR A O 1
ATOM 769 N N . GLU A 1 94 ? -17.828 7.928 13.265 1.00 84.50 94 GLU A N 1
ATOM 770 C CA . GLU A 1 94 ? -19.211 7.788 12.802 1.00 84.50 94 GLU A CA 1
ATOM 771 C C . GLU A 1 94 ? -19.557 8.882 11.778 1.00 84.50 94 GLU A C 1
ATOM 773 O O . GLU A 1 94 ? -20.300 8.626 10.834 1.00 84.50 94 GLU A O 1
ATOM 778 N N . GLU A 1 95 ? -18.958 10.069 11.889 1.00 84.94 95 GLU A N 1
ATOM 779 C CA . GLU A 1 95 ? -19.075 11.129 10.886 1.00 84.94 95 GLU A CA 1
ATOM 780 C C . GLU A 1 95 ? -18.505 10.679 9.531 1.00 84.94 95 GLU A C 1
ATOM 782 O O . GLU A 1 95 ? -19.209 10.772 8.524 1.00 84.94 95 GLU A O 1
ATOM 787 N N . ASP A 1 96 ? -17.307 10.074 9.510 1.00 83.56 96 ASP A N 1
ATOM 788 C CA . ASP A 1 96 ? -16.711 9.508 8.286 1.00 83.56 96 ASP A CA 1
ATOM 789 C C . ASP A 1 96 ? -17.636 8.462 7.639 1.00 83.56 96 ASP A C 1
ATOM 791 O O . ASP A 1 96 ? -17.759 8.360 6.413 1.00 83.56 96 ASP A O 1
ATOM 795 N N . ARG A 1 97 ? -18.321 7.665 8.470 1.00 82.25 97 ARG A N 1
ATOM 796 C CA . ARG A 1 97 ? -19.284 6.661 8.013 1.00 82.25 97 ARG A CA 1
ATOM 797 C C . ARG A 1 97 ? -20.497 7.300 7.339 1.00 82.25 97 ARG A C 1
ATOM 799 O O . ARG A 1 97 ? -20.928 6.800 6.297 1.00 82.25 97 ARG A O 1
ATOM 806 N N . VAL A 1 98 ? -21.047 8.364 7.922 1.00 84.38 98 VAL A N 1
ATOM 807 C CA . VAL A 1 98 ? -22.195 9.096 7.366 1.00 84.38 98 VAL A CA 1
ATOM 808 C C . VAL A 1 98 ? -21.812 9.776 6.054 1.00 84.38 98 VAL A C 1
ATOM 810 O O . VAL A 1 98 ? -22.536 9.635 5.068 1.00 84.38 98 VAL A O 1
ATOM 813 N N . GLU A 1 99 ? -20.659 10.444 6.004 1.00 82.75 99 GLU A N 1
ATOM 814 C CA . GLU A 1 99 ? -20.154 11.087 4.786 1.00 82.75 99 GLU A CA 1
ATOM 815 C C . GLU A 1 99 ? -19.929 10.073 3.661 1.00 82.75 99 GLU A C 1
ATOM 817 O O . GLU A 1 99 ? -20.368 10.284 2.528 1.00 82.75 99 GLU A O 1
ATOM 822 N N . TYR A 1 100 ? -19.329 8.922 3.977 1.00 81.94 100 TYR A N 1
ATOM 823 C CA . TYR A 1 100 ? -19.147 7.844 3.011 1.00 81.94 100 TYR A CA 1
ATOM 824 C C . TYR A 1 100 ? -20.484 7.287 2.501 1.00 81.94 100 TYR A C 1
ATOM 826 O O . TYR A 1 100 ? -20.649 7.070 1.299 1.00 81.94 100 TYR A O 1
ATOM 834 N N . ALA A 1 101 ? -21.459 7.071 3.389 1.00 81.25 101 ALA A N 1
ATOM 835 C CA . ALA A 1 101 ? -22.784 6.597 2.997 1.00 81.25 101 ALA A CA 1
ATOM 836 C C . ALA A 1 101 ? -23.503 7.604 2.083 1.00 81.25 101 ALA A C 1
ATOM 838 O O . ALA A 1 101 ? -24.096 7.206 1.079 1.00 81.25 101 ALA A O 1
ATOM 839 N N . ALA A 1 102 ? -23.400 8.902 2.382 1.00 79.38 102 ALA A N 1
ATOM 840 C CA . ALA A 1 102 ? -23.949 9.965 1.548 1.00 79.38 102 ALA A CA 1
ATOM 841 C C . ALA A 1 102 ? -23.280 10.014 0.162 1.00 79.38 102 ALA A C 1
ATOM 843 O O . ALA A 1 102 ? -23.979 10.110 -0.847 1.00 79.38 102 ALA A O 1
ATOM 844 N N . ALA A 1 103 ? -21.952 9.873 0.100 1.00 78.44 103 ALA A N 1
ATOM 845 C CA . ALA A 1 103 ? -21.198 9.829 -1.153 1.00 78.44 103 ALA A CA 1
ATOM 846 C C . ALA A 1 103 ? -21.567 8.616 -2.028 1.00 78.44 103 ALA A C 1
ATOM 848 O O . ALA A 1 103 ? -21.659 8.727 -3.248 1.00 78.44 103 ALA A O 1
ATOM 849 N N . GLN A 1 104 ? -21.831 7.457 -1.420 1.00 75.00 104 GLN A N 1
ATOM 850 C CA . GLN A 1 104 ? -22.254 6.266 -2.163 1.00 75.00 104 GLN A CA 1
ATOM 851 C C . GLN A 1 104 ? -23.671 6.398 -2.734 1.00 75.00 104 GLN A C 1
ATOM 853 O O . GLN A 1 104 ? -23.950 5.900 -3.826 1.00 75.00 104 GLN A O 1
ATOM 858 N N . LEU A 1 105 ? -24.569 7.075 -2.014 1.00 76.75 105 LEU A N 1
ATOM 859 C CA . LEU A 1 105 ? -25.922 7.355 -2.496 1.00 76.75 105 LEU A CA 1
ATOM 860 C C . LEU A 1 105 ? -25.914 8.370 -3.644 1.00 76.75 105 LEU A C 1
ATOM 862 O O . LEU A 1 105 ? -26.613 8.167 -4.636 1.00 76.75 105 LEU A O 1
ATOM 866 N N . SER A 1 106 ? -25.093 9.420 -3.552 1.00 70.06 106 SER A N 1
ATOM 867 C CA . SER A 1 106 ? -24.959 10.407 -4.628 1.00 70.06 106 SER A CA 1
ATOM 868 C C . SER A 1 106 ? -24.280 9.833 -5.875 1.00 70.06 106 SER A C 1
ATOM 870 O O . SER A 1 106 ? -24.683 10.166 -6.987 1.00 70.06 106 SER A O 1
ATOM 872 N N . ALA A 1 107 ? -23.322 8.912 -5.719 1.00 66.88 107 ALA A N 1
ATOM 873 C CA . ALA A 1 107 ? -22.695 8.214 -6.841 1.00 66.88 107 ALA A CA 1
ATOM 874 C C . ALA A 1 107 ? -23.669 7.272 -7.578 1.00 66.88 107 ALA A C 1
ATOM 876 O O . ALA A 1 107 ? -23.669 7.225 -8.809 1.00 66.88 107 ALA A O 1
ATOM 877 N N . LYS A 1 108 ? -24.540 6.558 -6.850 1.00 59.12 108 LYS A N 1
ATOM 878 C CA . LYS A 1 108 ? -25.559 5.678 -7.452 1.00 59.12 108 LYS A CA 1
ATOM 879 C C . LYS A 1 108 ? -26.667 6.440 -8.181 1.00 59.12 108 LYS A C 1
ATOM 881 O O . LYS A 1 108 ? -27.128 5.963 -9.210 1.00 59.12 108 LYS A O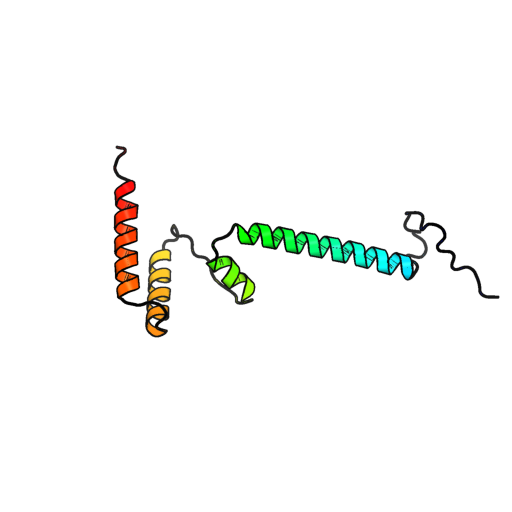 1
ATOM 886 N N . GLY A 1 109 ? -27.025 7.640 -7.723 1.00 54.00 109 GLY A N 1
ATOM 887 C CA . GLY A 1 109 ? -28.034 8.485 -8.378 1.00 54.00 109 GLY A CA 1
ATOM 888 C C . GLY A 1 109 ? -27.663 8.988 -9.783 1.00 54.00 109 GLY A C 1
ATOM 889 O O . GLY A 1 109 ? -28.529 9.485 -10.487 1.00 54.00 109 GLY A O 1
ATOM 890 N N . SER A 1 110 ? -26.404 8.843 -10.208 1.00 48.03 110 SER A N 1
ATOM 891 C CA . SER A 1 110 ? -25.912 9.241 -11.541 1.00 48.03 110 SER A CA 1
ATOM 892 C C . SER A 1 110 ? -26.072 8.142 -12.611 1.00 48.03 110 SER A C 1
ATOM 894 O O . SER A 1 110 ? -25.883 8.384 -13.800 1.00 48.03 110 SER A O 1
ATOM 896 N N . SER A 1 111 ? -26.405 6.909 -12.208 1.00 49.38 111 SER A N 1
ATOM 897 C CA . SER A 1 111 ? -26.364 5.736 -13.102 1.00 49.38 111 SER A CA 1
ATOM 898 C C . SER A 1 111 ? -27.708 5.385 -13.758 1.00 49.38 111 SER A C 1
ATOM 900 O O . SER A 1 111 ? -27.719 4.577 -14.683 1.00 49.38 111 SER A O 1
ATOM 902 N N . ASP A 1 112 ? -28.816 5.990 -13.314 1.00 47.44 112 ASP A N 1
ATOM 903 C CA . ASP A 1 112 ? -30.185 5.569 -13.667 1.00 47.44 112 ASP A CA 1
ATOM 904 C C . ASP A 1 112 ? -30.918 6.517 -14.651 1.00 47.44 112 ASP A C 1
ATOM 906 O O . ASP A 1 112 ? -32.123 6.386 -14.843 1.00 47.44 112 ASP A O 1
ATOM 910 N N . GLU A 1 113 ? -30.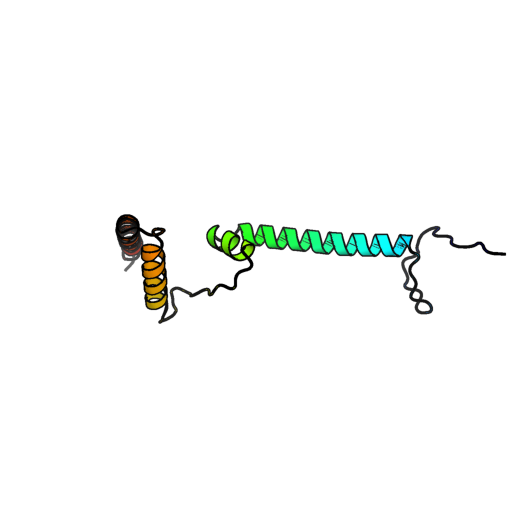226 7.453 -15.320 1.00 46.12 113 GLU A N 1
ATOM 911 C CA . GLU A 1 113 ? -30.832 8.372 -16.316 1.00 46.12 113 GLU A CA 1
ATOM 912 C C . GLU A 1 113 ? -30.560 7.999 -17.791 1.00 46.12 113 GLU A C 1
ATOM 914 O O . GLU A 1 113 ? -30.523 8.866 -18.659 1.00 46.12 113 GLU A O 1
ATOM 919 N N . ASN A 1 114 ? -30.377 6.717 -18.119 1.00 44.28 114 ASN A N 1
ATOM 920 C CA . ASN A 1 114 ? -30.385 6.253 -19.517 1.00 44.28 114 ASN A CA 1
ATOM 921 C C . ASN A 1 114 ? -31.045 4.870 -19.642 1.00 44.28 114 ASN A C 1
ATOM 923 O O . ASN A 1 114 ? -30.363 3.863 -19.838 1.00 44.28 114 ASN A O 1
ATOM 927 N N . LEU A 1 115 ? -32.375 4.837 -19.541 1.00 35.84 115 LEU A N 1
ATOM 928 C CA . LEU A 1 115 ? -33.227 3.744 -20.019 1.00 35.84 115 LEU A CA 1
ATOM 929 C C . LEU A 1 115 ? -34.402 4.317 -20.812 1.00 35.84 115 LEU A C 1
ATOM 931 O O . LEU A 1 115 ? -35.031 5.277 -20.314 1.00 35.84 115 LEU A O 1
#

Foldseek 3Di:
DDDDPDPPDPDPDQPPPPNDDDPVRVVVVVVVVVVVVVVVVVVVVVVCVVPDVVVVVVVVVVDDDDDDDPPDPCNVVVVVVVQVVCVVVVNADVVNVVVVVVVVVVVVVVPPPDD

Sequence (115 aa):
MSERLTCGECHAERDELTGLLCYRCRSRWQEKEMNELRAEIERLKAELDLVHPRVLKLAKSGKRFIVIGEHEPYFMAAYAMIRDQEMKQGTWTEEDRVEYAAAQLSAKGSSDENL

Secondary structure (DSSP, 8-state):
-------SS--SS--TTT----HHHHHHHHHHHHHHHHHHHHHHHHHHHTS-HHHHHHHHTT-------TTSTTHHHHHHHHHHHHHHHTSS-HHHHHHHHHHHHHHHTTSSS--

pLDDT: mean 72.35, std 15.52, range [35.84, 91.19]